Protein AF-A0A1H1S0Q6-F1 (afdb_monomer)

Sequence (67 aa):
MTAPTFSVVKGNPTDEELAALTAVLAELQAAATATAGPDDRNLWGRPSPLRHPDVFNPGAFANITYF

Solvent-accessible surface area (backbone atoms only — not comparable to full-atom values): 4832 Å² total; per-residue (Å²): 133,87,79,71,97,68,83,84,90,75,86,85,78,51,74,67,58,52,51,51,51,48,51,54,51,52,51,52,51,52,52,51,60,74,66,59,64,82,75,71,84,70,64,80,88,54,95,65,77,93,61,79,78,88,70,91,56,90,77,78,60,83,87,82,78,88,130

InterPro domains:
  IPR032716 Biotin-dependent acetyl-/propionyl-coenzyme A carboxylase epsilon subunit [PF13822] (4-61)

Radius of gyration: 25.36 Å; Cα contacts (8 Å, |Δi|>4): 6; chains: 1; bounding box: 41×35×72 Å

Structure (mmCIF, N/CA/C/O backbone):
data_AF-A0A1H1S0Q6-F1
#
_entry.id   AF-A0A1H1S0Q6-F1
#
loop_
_atom_site.group_PDB
_atom_site.id
_atom_site.type_symbol
_atom_site.label_atom_id
_atom_site.label_alt_id
_atom_site.label_comp_id
_atom_site.label_asym_id
_atom_site.label_entity_id
_atom_site.label_seq_id
_atom_site.pdbx_PDB_ins_code
_atom_site.Cartn_x
_atom_site.Cartn_y
_atom_site.Cartn_z
_atom_site.occupancy
_atom_site.B_iso_or_equiv
_atom_site.auth_seq_id
_atom_site.auth_comp_id
_atom_site.auth_asym_id
_atom_site.auth_atom_id
_atom_site.pdbx_PDB_model_num
ATOM 1 N N . MET A 1 1 ? -10.562 11.876 12.786 1.00 51.66 1 MET A N 1
ATOM 2 C CA . MET A 1 1 ? -10.273 10.429 12.814 1.00 51.66 1 MET A CA 1
ATOM 3 C C . MET A 1 1 ? -9.576 10.100 11.509 1.00 51.66 1 MET A C 1
ATOM 5 O O . MET A 1 1 ? -10.155 10.348 10.458 1.00 51.66 1 MET A O 1
ATOM 9 N N . THR A 1 2 ? -8.311 9.689 11.558 1.00 62.28 2 THR A N 1
ATOM 10 C CA . THR A 1 2 ? -7.564 9.292 10.357 1.00 62.28 2 THR A CA 1
ATOM 11 C C . THR A 1 2 ? -8.069 7.919 9.939 1.00 62.28 2 THR A C 1
ATOM 13 O O . THR A 1 2 ? -7.983 6.982 10.726 1.00 62.28 2 THR A O 1
ATOM 16 N N . ALA A 1 3 ? -8.665 7.809 8.753 1.00 75.25 3 ALA A N 1
ATOM 17 C CA . ALA A 1 3 ? -9.163 6.529 8.266 1.00 75.25 3 ALA A CA 1
ATOM 18 C C . ALA A 1 3 ? -7.976 5.607 7.914 1.00 75.25 3 ALA A C 1
ATOM 20 O O . ALA A 1 3 ? -7.043 6.069 7.249 1.00 75.25 3 ALA A O 1
ATOM 21 N N . PRO A 1 4 ? -7.987 4.333 8.345 1.00 81.06 4 PRO A N 1
ATOM 22 C CA . PRO A 1 4 ? -6.925 3.387 8.023 1.00 81.06 4 PRO A CA 1
ATOM 23 C C . PRO A 1 4 ? -6.917 3.074 6.520 1.00 81.06 4 PRO A C 1
ATOM 25 O O . PRO A 1 4 ? -7.963 2.940 5.887 1.00 81.06 4 PRO A O 1
ATOM 28 N N . THR A 1 5 ? -5.725 2.917 5.947 1.00 87.56 5 THR A N 1
ATOM 29 C CA . THR A 1 5 ? -5.523 2.517 4.540 1.00 87.56 5 THR A CA 1
ATOM 30 C C . THR A 1 5 ? -5.610 1.002 4.323 1.00 87.56 5 THR A C 1
ATOM 32 O O . THR A 1 5 ? -5.430 0.524 3.205 1.00 87.56 5 THR A O 1
ATOM 35 N N . PHE A 1 6 ? -5.889 0.238 5.381 1.00 90.75 6 PHE A N 1
ATOM 36 C CA . PHE A 1 6 ? -6.031 -1.215 5.378 1.00 90.75 6 PHE A CA 1
ATOM 37 C C . PHE A 1 6 ? -7.384 -1.629 5.972 1.00 90.75 6 PHE A C 1
ATOM 39 O O . PHE A 1 6 ? -7.991 -0.893 6.750 1.00 90.75 6 PHE A O 1
ATOM 46 N N . SER A 1 7 ? -7.852 -2.829 5.624 1.00 91.38 7 SER A N 1
ATOM 47 C CA . SER A 1 7 ? -9.107 -3.392 6.132 1.00 91.38 7 SER A CA 1
ATOM 48 C C . SER A 1 7 ? -8.860 -4.471 7.185 1.00 91.38 7 SER A C 1
ATOM 50 O O . SER A 1 7 ? -8.083 -5.400 6.952 1.00 91.38 7 SER A O 1
ATOM 52 N N . VAL A 1 8 ? -9.582 -4.409 8.304 1.00 91.62 8 VAL A N 1
ATOM 53 C CA . VAL A 1 8 ? -9.588 -5.470 9.320 1.00 91.62 8 VAL A CA 1
ATOM 54 C C . VAL A 1 8 ? -10.583 -6.553 8.900 1.00 91.62 8 VAL A C 1
ATOM 56 O O . VAL A 1 8 ? -11.785 -6.319 8.860 1.00 91.62 8 VAL A O 1
ATOM 59 N N . VAL A 1 9 ? -10.084 -7.747 8.569 1.00 95.19 9 VAL A N 1
ATOM 60 C CA . VAL A 1 9 ? -10.921 -8.872 8.099 1.00 95.19 9 VAL A CA 1
ATOM 61 C C . VAL A 1 9 ? -11.580 -9.624 9.264 1.00 95.19 9 VAL A C 1
ATOM 63 O O . VAL A 1 9 ? -12.637 -10.230 9.098 1.00 95.19 9 VAL A O 1
ATOM 66 N N . LYS A 1 10 ? -10.966 -9.604 10.454 1.00 93.06 10 LYS A N 1
ATOM 67 C CA . LYS A 1 10 ? -11.457 -10.310 11.644 1.00 93.06 10 LYS A CA 1
ATOM 68 C C . LYS A 1 10 ? -11.089 -9.559 12.923 1.00 93.06 10 LYS A C 1
ATOM 70 O O . LYS A 1 10 ? -9.960 -9.099 13.054 1.00 93.06 10 LYS A O 1
ATOM 75 N N . GLY A 1 11 ? -12.015 -9.541 13.882 1.00 91.81 11 GLY A N 1
ATOM 76 C CA . GLY A 1 11 ? -11.860 -8.874 15.178 1.00 91.81 11 GLY A CA 1
ATOM 77 C C . GLY A 1 11 ? -12.634 -7.558 15.253 1.00 91.81 11 GLY A C 1
ATOM 78 O O . GLY A 1 11 ? -13.195 -7.111 14.257 1.00 91.81 11 GLY A O 1
ATOM 79 N N . ASN A 1 12 ? -12.675 -6.969 16.446 1.00 91.19 12 ASN A N 1
ATOM 80 C CA . ASN A 1 12 ? -13.257 -5.650 16.695 1.00 91.19 12 ASN A CA 1
ATOM 81 C C . ASN A 1 12 ? -12.247 -4.803 17.489 1.00 91.19 12 ASN A C 1
ATOM 83 O O . ASN A 1 12 ? -12.410 -4.673 18.704 1.00 91.19 12 ASN A O 1
ATOM 87 N N . PRO A 1 13 ? -11.152 -4.356 16.846 1.00 89.75 13 PRO A N 1
ATOM 88 C CA . PRO A 1 13 ? -10.144 -3.533 17.508 1.00 89.75 13 PRO A CA 1
ATOM 89 C C . PRO A 1 13 ? -10.742 -2.194 17.933 1.00 89.75 13 PRO A C 1
ATOM 91 O O . PRO A 1 13 ? -11.689 -1.708 17.305 1.00 89.75 13 PRO A O 1
ATOM 94 N N . THR A 1 14 ? -10.186 -1.594 18.982 1.00 93.94 14 THR A N 1
ATOM 95 C CA . THR A 1 14 ? -10.597 -0.243 19.381 1.00 93.94 14 THR A CA 1
ATOM 96 C C . THR A 1 14 ? -9.981 0.812 18.460 1.00 93.94 14 THR A C 1
ATOM 98 O O . THR A 1 14 ? -9.009 0.557 17.739 1.00 93.94 14 THR A O 1
ATOM 101 N N . ASP A 1 15 ? -10.541 2.023 18.482 1.00 91.25 15 ASP A N 1
ATOM 102 C CA . ASP A 1 15 ? -10.040 3.140 17.675 1.00 91.25 15 ASP A CA 1
ATOM 103 C C . ASP A 1 15 ? -8.589 3.503 18.045 1.00 91.25 15 ASP A C 1
ATOM 105 O O . ASP A 1 15 ? -7.799 3.884 17.174 1.00 91.25 15 ASP A O 1
ATOM 109 N N . GLU A 1 16 ? -8.204 3.339 19.315 1.00 92.50 16 GLU A N 1
ATOM 110 C CA . GLU A 1 16 ? -6.834 3.564 19.785 1.00 92.50 16 GLU A CA 1
ATOM 111 C C . GLU A 1 16 ? -5.848 2.546 19.200 1.00 92.50 16 GLU A C 1
ATOM 113 O O . GLU A 1 16 ? -4.756 2.920 18.767 1.00 92.50 16 GLU A O 1
ATOM 118 N N . GLU A 1 17 ? -6.228 1.268 19.144 1.00 92.88 17 GLU A N 1
ATOM 119 C CA . GLU A 1 17 ? -5.394 0.206 18.568 1.00 92.88 17 GLU A CA 1
ATOM 120 C C . GLU A 1 17 ? -5.204 0.406 17.058 1.00 92.88 17 GLU A C 1
ATOM 122 O O . GLU A 1 17 ? -4.098 0.252 16.533 1.00 92.88 17 GLU A O 1
ATOM 127 N N . LEU A 1 18 ? -6.266 0.822 16.361 1.00 92.88 18 LEU A N 1
ATOM 128 C CA . LEU A 1 18 ? -6.225 1.189 14.944 1.00 92.88 18 LEU A CA 1
ATOM 129 C C . LEU A 1 18 ? -5.296 2.380 14.684 1.00 92.88 18 LEU A C 1
ATOM 131 O O . LEU A 1 18 ? -4.508 2.353 13.731 1.00 92.88 18 LEU A O 1
ATOM 135 N N . ALA A 1 19 ? -5.357 3.411 15.529 1.00 92.06 19 ALA A N 1
ATOM 136 C CA . ALA A 1 19 ? -4.483 4.574 15.425 1.00 92.06 19 ALA A CA 1
ATOM 137 C C . ALA A 1 19 ? -3.013 4.202 15.665 1.00 92.06 19 ALA A C 1
ATOM 139 O O . ALA A 1 19 ? -2.145 4.606 14.886 1.00 92.06 19 ALA A O 1
ATOM 140 N N . ALA A 1 20 ? -2.739 3.387 16.687 1.00 93.75 20 ALA A N 1
ATOM 141 C CA . ALA A 1 20 ? -1.396 2.899 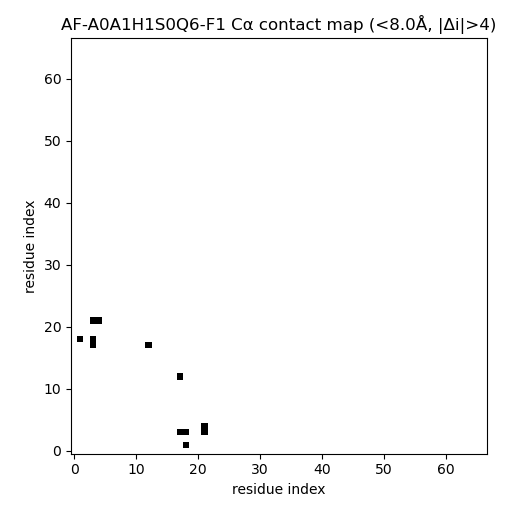16.983 1.00 93.75 20 ALA A CA 1
ATOM 142 C C . ALA A 1 20 ? -0.824 2.076 15.816 1.00 93.75 20 ALA A C 1
ATOM 144 O O . ALA A 1 20 ? 0.296 2.331 15.372 1.00 93.75 20 ALA A O 1
ATOM 145 N N . LEU A 1 21 ? -1.605 1.144 15.258 1.00 93.00 21 LEU A N 1
ATOM 146 C CA . LEU A 1 21 ? -1.168 0.329 14.122 1.00 93.00 21 LEU A CA 1
ATOM 147 C C . LEU A 1 21 ? -0.916 1.179 12.870 1.00 93.00 21 LEU A C 1
ATOM 149 O O . LEU A 1 21 ? 0.079 0.980 12.175 1.00 93.00 21 LEU A O 1
ATOM 153 N N . THR A 1 22 ? -1.782 2.159 12.604 1.00 94.06 22 THR A N 1
ATOM 154 C CA . THR A 1 22 ? -1.607 3.092 11.482 1.00 94.06 22 THR A CA 1
ATOM 155 C C . THR A 1 22 ? -0.317 3.900 11.629 1.00 94.06 22 THR A C 1
ATOM 157 O O . THR A 1 22 ? 0.412 4.056 10.651 1.00 94.06 22 THR A O 1
ATOM 160 N N . ALA A 1 23 ? -0.003 4.373 12.839 1.00 94.50 23 ALA A N 1
ATOM 161 C CA . ALA A 1 23 ? 1.227 5.114 13.109 1.00 94.50 23 ALA A CA 1
ATOM 162 C C . ALA A 1 23 ? 2.481 4.258 12.864 1.00 94.50 23 ALA A C 1
ATOM 164 O O . ALA A 1 23 ? 3.388 4.699 12.160 1.00 94.50 23 ALA A O 1
ATOM 165 N N . VAL A 1 24 ? 2.495 3.015 13.359 1.00 95.69 24 VAL A N 1
ATOM 166 C CA . VAL A 1 24 ? 3.613 2.078 13.147 1.00 95.69 24 VAL A CA 1
ATOM 167 C C . VAL A 1 24 ? 3.804 1.770 11.660 1.00 95.69 24 VAL A C 1
ATOM 169 O O . VAL A 1 24 ? 4.924 1.799 11.157 1.00 95.69 24 VAL A O 1
ATOM 172 N N . LEU A 1 25 ? 2.721 1.508 10.924 1.00 94.62 25 LEU A N 1
ATOM 173 C CA . LEU A 1 25 ? 2.808 1.240 9.486 1.00 94.62 25 LEU A CA 1
ATOM 174 C C . LEU A 1 25 ? 3.303 2.460 8.700 1.00 94.62 25 LEU A C 1
ATOM 176 O O . LEU A 1 25 ? 4.108 2.301 7.783 1.00 94.62 25 LEU A O 1
ATOM 180 N N . ALA A 1 26 ? 2.866 3.667 9.069 1.00 93.56 26 ALA A N 1
ATOM 181 C CA . ALA A 1 26 ? 3.334 4.902 8.449 1.00 93.56 26 ALA A CA 1
ATOM 182 C C . ALA A 1 26 ? 4.835 5.132 8.695 1.00 93.56 26 ALA A C 1
ATOM 184 O O . ALA A 1 26 ? 5.556 5.501 7.767 1.00 93.56 26 ALA A O 1
ATOM 185 N N . GLU A 1 27 ? 5.319 4.863 9.910 1.00 95.38 27 GLU A N 1
ATOM 186 C CA . GLU A 1 27 ? 6.745 4.930 10.244 1.00 95.38 27 GLU A CA 1
ATOM 187 C C . GLU A 1 27 ? 7.561 3.915 9.432 1.00 95.38 27 GLU A C 1
ATOM 189 O O . GLU A 1 27 ? 8.559 4.280 8.806 1.00 95.38 27 GLU A O 1
ATOM 194 N N . LEU A 1 28 ? 7.103 2.661 9.362 1.00 94.94 28 LEU A N 1
ATOM 195 C CA . LEU A 1 28 ? 7.754 1.615 8.569 1.00 94.94 28 LEU A CA 1
ATOM 196 C C . LEU A 1 28 ? 7.791 1.966 7.077 1.00 94.94 28 LEU A C 1
ATOM 198 O O . LEU A 1 28 ? 8.816 1.772 6.424 1.00 94.94 28 LEU A O 1
ATOM 202 N N . GLN A 1 29 ? 6.702 2.512 6.532 1.00 92.06 29 GLN A N 1
ATOM 203 C CA . GLN A 1 29 ? 6.648 2.953 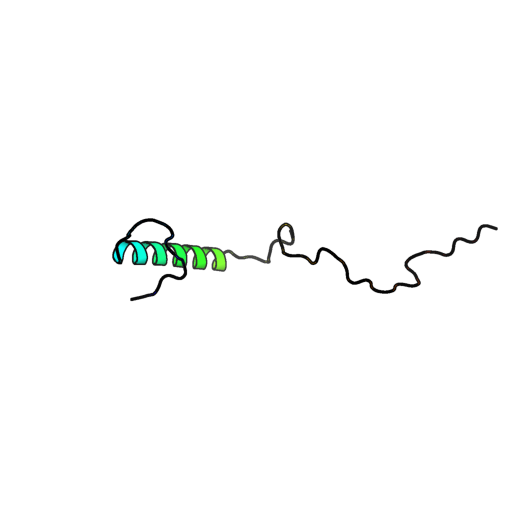5.140 1.00 92.06 29 GLN A CA 1
ATOM 204 C C . GLN A 1 29 ? 7.615 4.115 4.879 1.00 92.06 29 GLN A C 1
ATOM 206 O O . GLN A 1 29 ? 8.316 4.115 3.862 1.00 92.06 29 GLN A O 1
ATOM 211 N N . ALA A 1 30 ? 7.681 5.092 5.786 1.00 92.06 30 ALA A N 1
ATOM 212 C CA . ALA A 1 30 ? 8.623 6.202 5.684 1.00 92.06 30 ALA A CA 1
ATOM 213 C C . ALA A 1 30 ? 10.078 5.704 5.727 1.00 92.06 30 ALA A C 1
ATOM 215 O O . ALA A 1 30 ? 10.882 6.099 4.882 1.00 92.06 30 ALA A O 1
ATOM 216 N N . ALA A 1 31 ? 10.399 4.778 6.636 1.00 92.25 31 ALA A N 1
ATOM 217 C CA . ALA A 1 31 ? 11.725 4.170 6.743 1.00 92.25 31 ALA A CA 1
ATOM 218 C C . ALA A 1 31 ? 12.102 3.356 5.492 1.00 92.25 31 ALA A C 1
ATOM 220 O O . ALA A 1 31 ? 13.211 3.496 4.969 1.00 92.25 31 ALA A O 1
ATOM 221 N N . ALA A 1 32 ? 11.173 2.554 4.964 1.00 88.19 32 ALA A N 1
ATOM 222 C CA . ALA A 1 32 ? 11.371 1.812 3.721 1.00 88.19 32 ALA A CA 1
ATOM 223 C C . ALA A 1 32 ? 11.616 2.755 2.534 1.00 88.19 32 ALA A C 1
ATOM 225 O O . ALA A 1 32 ? 12.523 2.515 1.744 1.00 88.19 32 ALA A O 1
ATOM 226 N N . THR A 1 33 ? 10.866 3.858 2.445 1.00 86.62 33 THR A N 1
ATOM 227 C CA . THR A 1 33 ? 11.030 4.861 1.378 1.00 86.62 33 THR A CA 1
ATOM 228 C C . THR A 1 33 ? 12.365 5.599 1.501 1.00 86.62 33 THR A C 1
ATOM 230 O O . THR A 1 33 ? 13.030 5.830 0.497 1.00 86.62 33 THR A O 1
ATOM 233 N N . ALA A 1 34 ? 12.797 5.929 2.722 1.00 87.00 34 ALA A N 1
ATOM 234 C CA . ALA A 1 34 ? 14.087 6.574 2.972 1.00 87.00 34 ALA A CA 1
ATOM 235 C C . ALA A 1 34 ? 15.286 5.658 2.658 1.00 87.00 34 ALA A C 1
ATOM 237 O O . ALA A 1 34 ? 16.351 6.142 2.2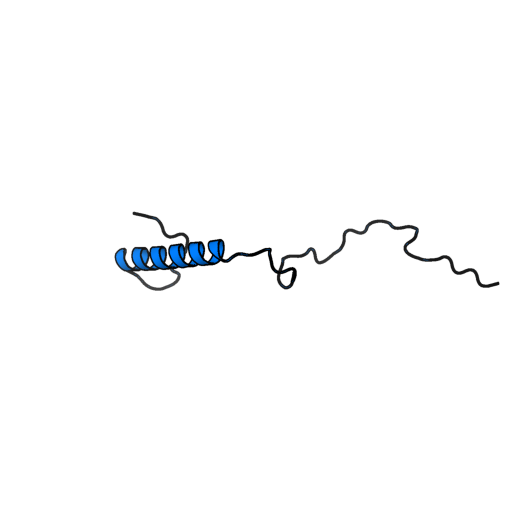81 1.00 87.00 34 ALA A O 1
ATOM 238 N N . THR A 1 35 ? 15.106 4.342 2.801 1.00 81.31 35 THR A N 1
ATOM 239 C CA . THR A 1 35 ? 16.137 3.325 2.522 1.00 81.31 35 THR A CA 1
ATOM 240 C C . THR A 1 35 ? 16.024 2.755 1.102 1.00 81.31 35 THR A C 1
ATOM 242 O O . THR A 1 35 ? 16.853 1.942 0.694 1.00 81.31 35 THR A O 1
ATOM 245 N N . ALA A 1 36 ? 15.014 3.166 0.329 1.00 71.50 36 ALA A N 1
ATOM 246 C CA . ALA A 1 36 ? 14.830 2.727 -1.044 1.00 71.50 36 ALA A CA 1
ATOM 247 C C . ALA A 1 36 ? 15.954 3.300 -1.921 1.00 71.50 36 ALA A C 1
ATOM 249 O O . ALA A 1 36 ? 15.925 4.451 -2.354 1.00 71.50 36 ALA A O 1
ATOM 250 N N . GLY A 1 37 ? 16.979 2.480 -2.152 1.00 72.00 37 GLY A N 1
ATOM 251 C CA . GLY A 1 37 ? 17.978 2.712 -3.188 1.00 72.00 37 GLY A CA 1
ATOM 252 C C . GLY A 1 37 ? 17.391 2.502 -4.590 1.00 72.00 37 GLY A C 1
ATOM 253 O O . GLY A 1 37 ? 16.193 2.251 -4.734 1.00 72.00 37 GLY A O 1
ATOM 254 N N . PRO A 1 38 ? 18.221 2.582 -5.645 1.00 69.81 38 PRO A N 1
ATOM 255 C CA . PRO A 1 38 ? 17.807 2.187 -6.985 1.00 69.81 38 PRO A CA 1
ATOM 256 C C . PRO A 1 38 ? 17.169 0.799 -6.929 1.00 69.81 38 PRO A C 1
ATOM 258 O O . PRO A 1 38 ? 17.750 -0.106 -6.330 1.00 69.81 38 PRO A O 1
ATOM 261 N N . ASP A 1 39 ? 15.982 0.672 -7.524 1.00 68.25 39 ASP A N 1
ATOM 262 C CA . ASP A 1 39 ? 15.216 -0.573 -7.597 1.00 68.25 39 ASP A CA 1
ATOM 263 C C . ASP A 1 39 ? 16.144 -1.756 -7.901 1.00 68.25 39 ASP A C 1
ATOM 265 O O . ASP A 1 39 ? 17.000 -1.660 -8.794 1.00 68.25 39 ASP A O 1
ATOM 269 N N . ASP A 1 40 ? 15.981 -2.865 -7.173 1.00 65.25 40 ASP A N 1
ATOM 270 C CA . ASP A 1 40 ? 16.730 -4.079 -7.477 1.00 65.25 40 ASP A CA 1
ATOM 271 C C . ASP A 1 40 ? 16.475 -4.426 -8.951 1.00 65.25 40 ASP A C 1
ATOM 273 O O . ASP A 1 40 ? 15.334 -4.510 -9.418 1.00 65.25 40 ASP A O 1
ATOM 277 N N . ARG A 1 41 ? 17.557 -4.588 -9.720 1.00 64.25 41 ARG A N 1
ATOM 278 C CA . ARG A 1 41 ? 17.469 -4.970 -11.137 1.00 64.25 41 ARG A CA 1
ATOM 279 C C . ARG A 1 41 ? 16.869 -6.357 -11.307 1.00 64.25 41 ARG A C 1
ATOM 281 O O . ARG A 1 41 ? 16.571 -6.758 -12.433 1.00 64.25 41 ARG A O 1
ATOM 288 N N . ASN A 1 42 ? 16.714 -7.097 -10.217 1.00 72.50 42 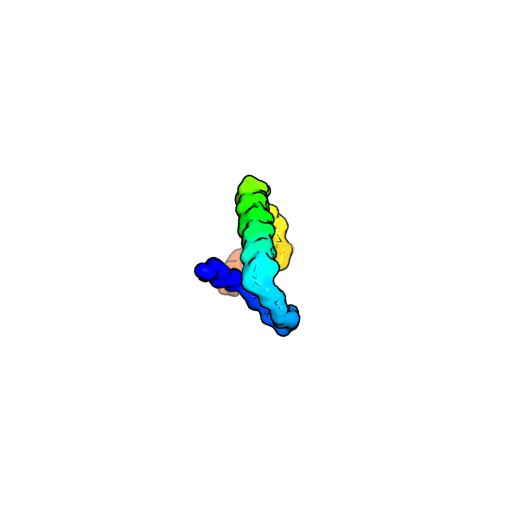ASN A N 1
ATOM 289 C CA . ASN A 1 42 ? 15.986 -8.337 -10.214 1.00 72.50 42 ASN A CA 1
ATOM 290 C C . ASN A 1 42 ? 14.488 -8.094 -10.467 1.00 72.50 42 ASN A C 1
ATOM 292 O O . ASN A 1 42 ? 13.717 -7.727 -9.586 1.00 72.50 42 ASN A O 1
ATOM 296 N N . LEU A 1 43 ? 14.069 -8.334 -11.708 1.00 75.06 43 LEU A N 1
ATOM 297 C CA . LEU A 1 43 ? 12.677 -8.204 -12.140 1.00 75.06 43 LEU A CA 1
ATOM 298 C C . LEU A 1 43 ? 11.808 -9.410 -11.730 1.00 75.06 43 LEU A C 1
ATOM 300 O O . LEU A 1 43 ? 10.670 -9.524 -12.192 1.00 75.06 43 LEU A O 1
ATOM 304 N N . TRP A 1 44 ? 12.315 -10.330 -10.902 1.00 78.81 44 TRP A N 1
ATOM 305 C CA . TRP A 1 44 ? 11.547 -11.487 -10.442 1.00 78.81 44 TRP A CA 1
ATOM 306 C C . TRP A 1 44 ? 10.293 -11.030 -9.687 1.00 78.81 44 TRP A C 1
ATOM 308 O O . TRP A 1 44 ? 10.353 -10.237 -8.754 1.00 78.81 44 TRP A O 1
ATOM 318 N N . GLY A 1 45 ? 9.130 -11.5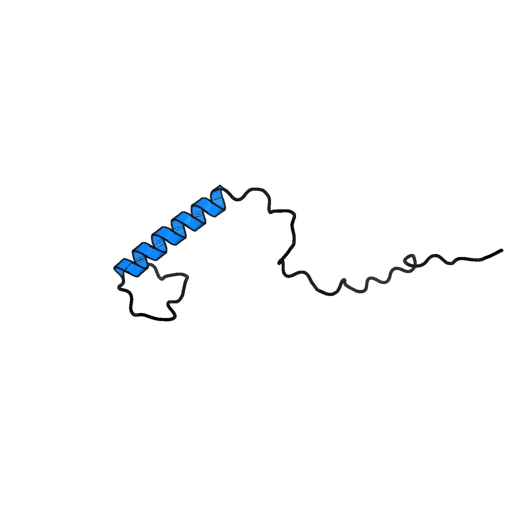24 -10.116 1.00 76.94 45 GLY A N 1
ATOM 319 C CA . GLY A 1 45 ? 7.846 -11.251 -9.471 1.00 76.94 45 GLY A CA 1
ATOM 320 C C . GLY A 1 45 ? 7.187 -9.965 -9.959 1.00 76.94 45 GLY A C 1
ATOM 321 O O . GLY A 1 45 ? 6.028 -9.719 -9.628 1.00 76.94 45 GLY A O 1
ATOM 322 N N . ARG A 1 46 ? 7.869 -9.176 -10.802 1.00 79.12 46 ARG A N 1
ATOM 323 C CA . ARG A 1 46 ? 7.210 -8.084 -11.516 1.00 79.12 46 ARG A CA 1
ATOM 324 C C . ARG A 1 46 ? 6.196 -8.661 -12.504 1.00 79.12 46 ARG A C 1
ATOM 326 O O . ARG A 1 46 ? 6.519 -9.631 -13.195 1.00 79.12 46 ARG A O 1
ATOM 333 N N . PRO A 1 47 ? 4.995 -8.069 -12.615 1.00 74.88 47 PRO A N 1
ATOM 334 C CA . PRO A 1 47 ? 4.051 -8.416 -13.666 1.00 74.88 47 PRO A CA 1
ATOM 335 C C . PRO A 1 47 ? 4.656 -8.011 -15.016 1.00 74.88 47 PRO A C 1
ATOM 337 O O . PRO A 1 47 ? 4.504 -6.884 -15.477 1.00 74.88 47 PRO A O 1
ATOM 340 N N . SER A 1 48 ? 5.407 -8.927 -15.623 1.00 74.25 48 SER A N 1
ATOM 341 C CA . SER A 1 48 ? 5.933 -8.787 -16.975 1.0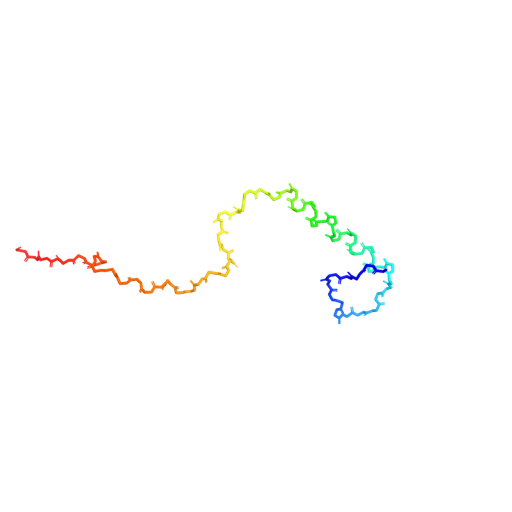0 74.25 48 SER A CA 1
ATOM 342 C C . SER A 1 48 ? 4.945 -9.424 -17.948 1.00 74.25 48 SER A C 1
ATOM 344 O O . SER A 1 48 ? 4.408 -10.498 -17.646 1.00 74.25 48 SER A O 1
ATOM 346 N N . PRO A 1 49 ? 4.675 -8.807 -19.110 1.00 75.00 49 PRO A N 1
ATOM 347 C CA . PRO A 1 49 ? 3.881 -9.457 -20.138 1.00 75.00 49 PRO A CA 1
ATOM 348 C C . PRO A 1 49 ? 4.507 -10.811 -20.503 1.00 75.00 49 PRO A C 1
ATOM 350 O O . PRO A 1 49 ? 5.668 -10.899 -20.890 1.00 75.00 49 PRO A O 1
ATOM 353 N N . LEU A 1 50 ? 3.714 -11.882 -20.380 1.00 70.94 50 LEU A N 1
ATOM 354 C CA . LEU A 1 50 ? 4.134 -13.261 -20.677 1.00 70.94 50 LEU A CA 1
ATOM 355 C C . LEU A 1 50 ? 4.444 -13.489 -22.164 1.00 70.94 50 LEU A C 1
ATOM 357 O O . LEU A 1 50 ? 5.031 -14.504 -22.530 1.00 70.94 50 LEU A O 1
ATOM 361 N N . ARG A 1 51 ? 4.015 -12.567 -23.029 1.00 71.69 51 ARG A N 1
ATOM 362 C CA . ARG A 1 51 ? 4.304 -12.574 -24.460 1.00 71.69 51 ARG A CA 1
ATOM 363 C C . ARG A 1 51 ? 5.068 -11.310 -24.805 1.00 71.69 51 ARG A C 1
ATOM 365 O O . ARG A 1 51 ? 4.585 -10.207 -24.550 1.00 71.69 51 ARG A O 1
ATOM 372 N N . HIS A 1 52 ? 6.228 -11.481 -25.4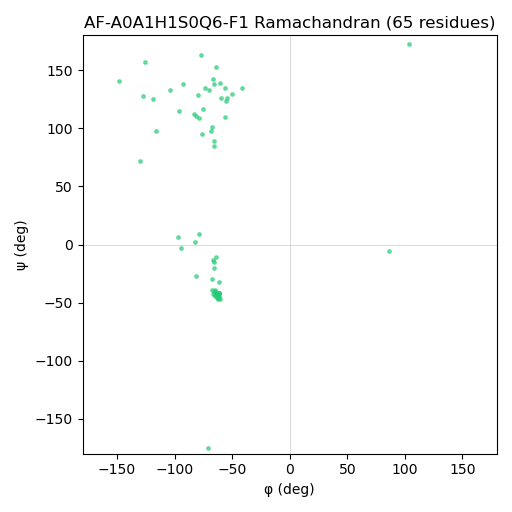27 1.00 68.88 52 HIS A N 1
ATOM 373 C CA . HIS A 1 52 ? 6.792 -10.408 -26.230 1.00 68.88 52 HIS A CA 1
ATOM 374 C C . HIS A 1 52 ? 5.802 -10.085 -27.360 1.00 68.88 52 HIS A C 1
ATOM 376 O O . HIS A 1 52 ? 5.204 -11.015 -27.905 1.00 68.88 52 HIS A O 1
ATOM 382 N N . PRO A 1 53 ? 5.583 -8.802 -27.701 1.00 75.19 53 PRO A N 1
ATOM 383 C CA . PRO A 1 53 ? 4.840 -8.470 -28.907 1.00 75.19 53 PRO A CA 1
ATOM 384 C C . PRO A 1 53 ? 5.527 -9.140 -30.100 1.00 75.19 53 PRO A C 1
ATOM 386 O O . PRO A 1 53 ? 6.755 -9.089 -30.204 1.00 75.19 53 PRO A O 1
ATOM 389 N N . ASP A 1 54 ? 4.741 -9.772 -30.974 1.00 70.75 54 ASP A N 1
ATOM 390 C CA . ASP A 1 54 ? 5.230 -10.345 -32.227 1.00 70.75 54 ASP A CA 1
ATOM 391 C C . ASP A 1 54 ? 5.712 -9.200 -33.130 1.00 70.75 54 ASP A C 1
ATOM 393 O O . ASP A 1 54 ? 4.971 -8.649 -33.944 1.00 70.75 54 ASP A O 1
ATOM 397 N N . VAL A 1 55 ? 6.962 -8.780 -32.943 1.00 78.19 55 VAL A N 1
ATOM 398 C CA . VAL A 1 55 ? 7.620 -7.821 -33.826 1.00 78.19 55 VAL A CA 1
ATOM 399 C C . VAL A 1 55 ? 8.131 -8.613 -35.021 1.00 78.19 55 VAL A C 1
ATOM 401 O O . VAL A 1 55 ? 9.053 -9.418 -34.891 1.00 78.19 55 VAL A O 1
ATOM 404 N N . PHE A 1 56 ? 7.522 -8.402 -36.190 1.00 78.25 56 PHE A N 1
ATOM 405 C CA . PHE A 1 56 ? 7.992 -8.992 -37.441 1.00 78.25 56 PHE A CA 1
ATOM 406 C C . PHE A 1 56 ? 9.457 -8.594 -37.682 1.00 78.25 56 PHE A C 1
ATOM 408 O O . PHE A 1 56 ? 9.756 -7.435 -37.965 1.00 78.25 56 PHE A O 1
ATOM 415 N N . ASN A 1 57 ? 10.370 -9.561 -37.556 1.00 76.06 57 ASN A N 1
ATOM 416 C CA . ASN A 1 57 ? 11.793 -9.386 -37.824 1.00 76.06 57 ASN A CA 1
ATOM 417 C C . ASN A 1 57 ? 12.208 -10.287 -39.003 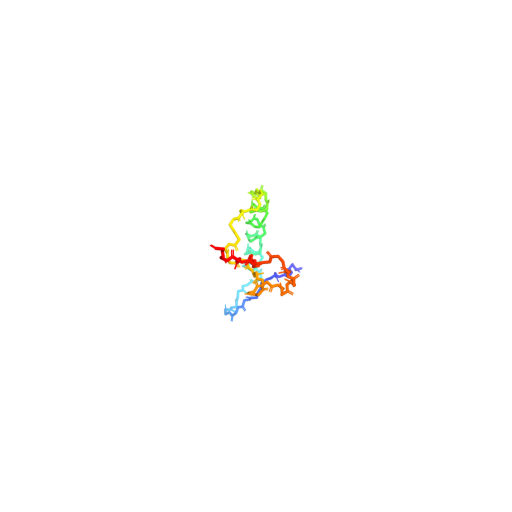1.00 76.06 57 ASN A C 1
ATOM 419 O O . ASN A 1 57 ? 12.492 -11.469 -38.795 1.00 76.06 57 ASN A O 1
ATOM 423 N N . PRO A 1 58 ? 12.282 -9.751 -40.234 1.00 76.12 58 PRO A N 1
ATOM 424 C CA . PRO A 1 58 ? 12.664 -10.529 -41.413 1.00 76.12 58 PRO A CA 1
ATOM 425 C C . PRO A 1 58 ? 14.126 -11.009 -41.380 1.00 76.12 58 PRO A C 1
ATOM 427 O O . PRO A 1 58 ? 14.489 -11.881 -42.162 1.00 76.12 58 PRO A O 1
ATOM 430 N N . GLY A 1 59 ? 14.957 -10.478 -40.474 1.00 78.31 59 GLY A N 1
ATOM 431 C CA . GLY A 1 59 ? 16.329 -10.930 -40.229 1.00 78.31 59 GLY A CA 1
ATOM 432 C C . GLY A 1 59 ? 16.478 -11.898 -39.050 1.00 78.31 59 GLY A C 1
ATOM 433 O O . GLY A 1 59 ? 17.605 -12.211 -38.678 1.00 78.31 59 GLY A O 1
ATOM 434 N N . ALA A 1 60 ? 15.383 -12.361 -38.430 1.00 78.44 60 ALA A N 1
ATOM 435 C CA . ALA A 1 60 ? 15.447 -13.291 -37.293 1.00 78.44 60 ALA A CA 1
ATOM 436 C C . ALA A 1 60 ? 16.015 -14.670 -37.667 1.00 78.44 60 ALA A C 1
ATOM 438 O O . ALA A 1 60 ? 16.490 -15.399 -36.798 1.00 78.44 60 ALA A O 1
ATOM 439 N N . PHE A 1 61 ? 15.985 -15.019 -38.954 1.00 76.12 61 PHE A N 1
ATOM 440 C CA . PHE A 1 61 ? 16.506 -16.277 -39.467 1.00 76.12 61 PHE A CA 1
ATOM 441 C C . PHE A 1 61 ? 17.468 -15.995 -40.618 1.00 76.12 61 PHE A C 1
ATOM 443 O O . PHE A 1 61 ? 17.124 -15.292 -41.566 1.00 76.12 61 PHE A O 1
ATOM 450 N N . ALA A 1 62 ? 18.679 -16.548 -40.537 1.00 74.19 62 ALA A N 1
ATOM 451 C CA . ALA A 1 62 ? 19.632 -16.497 -41.637 1.00 74.19 62 ALA A CA 1
ATOM 452 C C . ALA A 1 62 ? 19.194 -17.457 -42.755 1.00 74.19 62 ALA A C 1
ATOM 454 O O . ALA A 1 62 ? 18.850 -18.612 -42.494 1.00 74.19 62 ALA A O 1
ATOM 455 N N . ASN A 1 63 ? 19.247 -17.003 -44.007 1.00 73.50 63 ASN A N 1
ATOM 456 C CA . ASN A 1 63 ? 19.135 -17.870 -45.174 1.00 73.50 63 ASN A CA 1
ATOM 457 C C . ASN A 1 63 ? 20.464 -18.614 -45.374 1.00 73.50 63 ASN A C 1
ATOM 459 O O . ASN A 1 63 ? 21.406 -18.099 -45.969 1.00 73.50 63 ASN A O 1
ATOM 463 N N . ILE A 1 64 ? 20.565 -19.833 -44.844 1.00 75.06 64 ILE A N 1
ATOM 464 C CA . ILE A 1 64 ? 21.743 -20.671 -45.077 1.00 75.06 64 ILE A CA 1
ATOM 465 C C . ILE A 1 64 ? 21.618 -21.292 -46.472 1.00 75.06 64 ILE A C 1
ATOM 467 O O . ILE A 1 64 ? 20.792 -22.176 -46.693 1.00 75.06 64 ILE A O 1
ATOM 471 N N . THR A 1 65 ? 22.451 -20.835 -47.405 1.00 72.19 65 THR A N 1
ATOM 472 C CA . THR A 1 65 ? 22.665 -21.495 -48.698 1.00 72.19 65 THR A CA 1
ATOM 473 C C . THR A 1 65 ? 23.909 -22.371 -48.575 1.00 72.19 65 THR A C 1
ATOM 475 O O . THR A 1 65 ? 25.004 -21.853 -48.361 1.00 72.19 65 THR A O 1
ATOM 478 N N . TYR A 1 66 ? 23.752 -23.691 -48.674 1.00 67.81 66 TYR A N 1
ATOM 479 C CA . TYR A 1 66 ? 24.884 -24.612 -48.797 1.00 67.81 66 TYR A CA 1
ATOM 480 C C . TYR A 1 66 ? 25.363 -24.607 -50.258 1.00 67.81 66 TYR A C 1
ATOM 482 O O . TYR A 1 66 ? 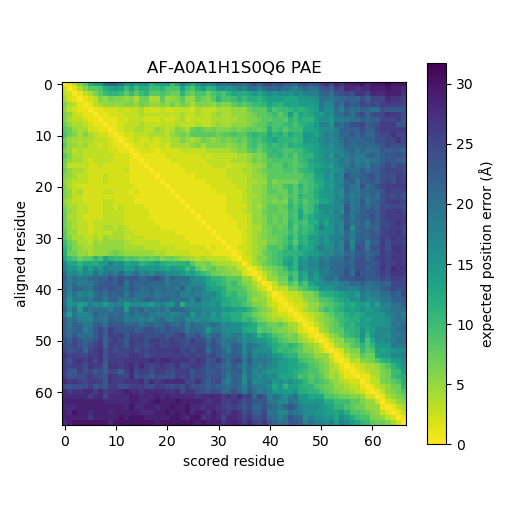24.536 -24.754 -51.160 1.00 67.81 66 TYR A O 1
ATOM 490 N N . PHE A 1 67 ? 26.667 -24.404 -50.474 1.00 59.78 67 PHE A N 1
ATOM 491 C CA . PHE A 1 67 ? 27.339 -24.498 -51.777 1.00 59.78 67 PHE A CA 1
ATOM 492 C C . PHE A 1 67 ? 28.138 -25.795 -51.872 1.00 59.78 67 PHE A C 1
ATOM 494 O O . PHE A 1 67 ? 28.740 -26.176 -50.840 1.00 59.78 67 PHE A O 1
#

Mean predicted aligned error: 13.19 Å

pLDDT: mean 81.44, std 10.79, range [51.66, 95.69]

Foldseek 3Di:
DDDAPDDDPDDDDDPVVSVVVSVVVVVVVVVCVVPDDPPDPPCPPPPDPPDDPPDDDPPPDDDDDDD

Organism: NCBI:txid441500

Secondary structure (DSSP, 8-state):
-PPPSS---S----HHHHHHHHHHHHHHHHHHHHH--S--S--TTS---SS------TTSS------